Protein AF-A0A6I1ZQN0-F1 (afdb_monomer)

Sequence (157 aa):
MDPLPTLATLFLIFLVATYYVLVPFLSAKVEPVGEDTADRTIALELRKVNLFKQIREAEFEREMGLINEEDFDRTKADLVAEVAEVMRELDGMTRNQAPPENGAAASGCPNCGTPIVPGARFCTQCGTAVGDACPGCGATVSPGDRFCASCGRGLLN

Radius of gyration: 32.53 Å; Cα contacts (8 Å, |Δi|>4): 113; chains: 1; bounding box: 77×81×62 Å

Solvent-accessible surface area (backbone atoms only — not comparable to full-atom values): 9522 Å² total; per-residue (Å²): 133,75,65,64,67,58,52,52,52,54,51,50,52,48,53,52,52,51,47,66,60,45,47,61,66,71,59,60,63,72,66,75,75,67,84,41,69,65,60,54,53,52,53,50,53,51,51,46,55,50,48,57,48,52,50,53,51,5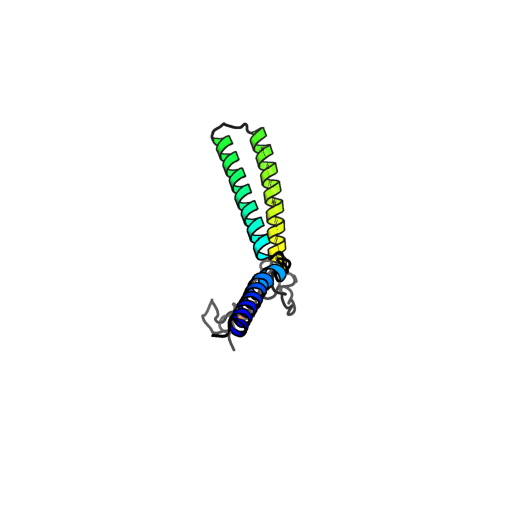4,52,49,38,42,74,73,62,76,48,56,70,69,61,48,53,52,52,46,52,53,50,52,52,52,44,53,52,53,51,54,52,53,52,52,56,56,59,75,66,54,75,85,77,79,83,64,78,61,58,49,35,93,86,79,56,50,72,38,59,83,75,48,55,47,40,93,85,80,63,48,77,41,60,54,62,36,92,88,77,60,51,77,38,54,79,86,51,58,47,39,91,89,77,63,48,72,61,70,130

pLDDT: mean 83.74, std 14.6, range [44.81, 97.88]

Nearest PDB structures (foldseek):
  2f6m-assembly2_C  TM=9.903E-01  e=7.441E-02  Saccharomyces cerevisiae
  2f6m-assembly1_A  TM=9.331E-01  e=1.040E-01  Saccharomyces cerevisiae
  4jlr-assembly2_C  TM=4.613E-01  e=2.429E+00  unclassified

Mean predicted aligned error: 17.13 Å

Foldseek 3Di:
DDVVVVVVVVVVVVVVVVCVVVCVVVPPPVPPPPCDLVVVLVVLVVVLVVLVVVLVVLVVCVVVVVDDPVVSVVVNVVSVVVNVVSVVVNVVSVVVPDPPDPDDDFDADPPPRHTDDQQDQADPPPRHGDADADPPPRDGDTVPDQADPVPRHGPDD

Secondary structure (DSSP, 8-state):
--HHHHHHHHHHHHHHHHHHHHHHHH----------HHHHHHHHHHHHHHHHHHHHHHHHHHHTTSS-HHHHHHHHHHHHHHHHHHHHHHHHHHHHTS--------PBPTTT-PBPPTT-SB-TTT--B-SEEPTTT--EE-TT-SB-TTT--B---

Structure (mmCIF, N/CA/C/O backbone):
data_AF-A0A6I1ZQN0-F1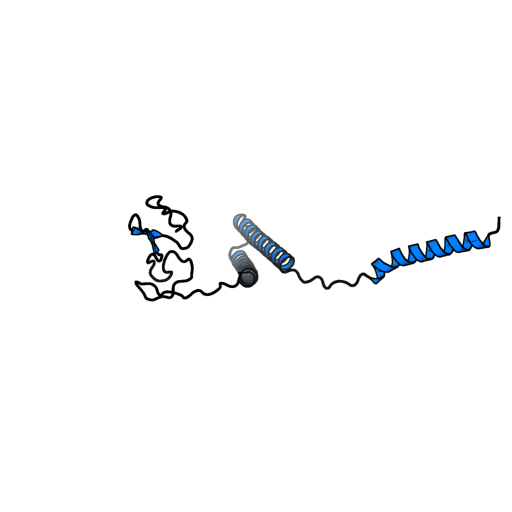
#
_entry.id   AF-A0A6I1ZQN0-F1
#
loop_
_atom_site.group_PDB
_atom_site.id
_atom_site.type_symbol
_atom_site.label_atom_id
_atom_site.label_alt_id
_atom_site.label_comp_id
_atom_site.label_asym_id
_atom_site.label_entity_id
_atom_site.label_seq_id
_atom_site.pdbx_PDB_ins_code
_atom_site.Cartn_x
_atom_site.Cartn_y
_atom_site.Cartn_z
_atom_site.occupancy
_atom_site.B_iso_or_equiv
_atom_site.auth_seq_id
_atom_site.auth_comp_id
_atom_site.auth_asym_id
_atom_site.auth_atom_id
_atom_site.pdbx_PDB_model_num
ATOM 1 N N . MET A 1 1 ? 58.844 35.618 -32.139 1.00 57.78 1 MET A N 1
ATOM 2 C CA . MET A 1 1 ? 57.676 34.761 -31.856 1.00 57.78 1 MET A CA 1
ATOM 3 C C . MET A 1 1 ? 56.448 35.501 -32.337 1.00 57.78 1 MET A C 1
ATOM 5 O O . MET A 1 1 ? 56.127 36.531 -31.757 1.00 57.78 1 MET A O 1
ATOM 9 N N . ASP A 1 2 ? 55.820 35.034 -33.410 1.00 71.62 2 ASP A N 1
ATOM 10 C CA . ASP A 1 2 ? 54.651 35.700 -33.983 1.00 71.62 2 ASP A CA 1
ATOM 11 C C . ASP A 1 2 ? 53.428 35.455 -33.083 1.00 71.62 2 ASP A C 1
ATOM 13 O O . ASP A 1 2 ? 53.085 34.299 -32.830 1.00 71.62 2 ASP A O 1
ATOM 17 N N . PRO A 1 3 ? 52.777 36.506 -32.553 1.00 74.75 3 PRO A N 1
ATOM 18 C CA . PRO A 1 3 ? 51.677 36.359 -31.595 1.00 74.75 3 PRO A CA 1
ATOM 19 C C . PRO A 1 3 ? 50.345 35.964 -32.256 1.00 74.75 3 PRO A C 1
ATOM 21 O O . PRO A 1 3 ? 49.400 35.575 -31.577 1.00 74.75 3 PRO A O 1
ATOM 24 N N . LEU A 1 4 ? 50.249 36.056 -33.586 1.00 74.25 4 LEU A N 1
ATOM 25 C CA . LEU A 1 4 ? 49.048 35.700 -34.346 1.00 74.25 4 LEU A CA 1
ATOM 26 C C . LEU A 1 4 ? 48.665 34.208 -34.254 1.00 74.25 4 LEU A C 1
ATOM 28 O O . LEU A 1 4 ? 47.509 33.928 -33.931 1.00 74.25 4 LEU A O 1
ATOM 32 N N . PRO A 1 5 ? 49.570 33.236 -34.496 1.00 83.25 5 PRO A N 1
ATOM 33 C CA . PRO A 1 5 ? 49.220 31.817 -34.408 1.00 83.25 5 PRO A CA 1
ATOM 34 C C . PRO A 1 5 ? 48.888 31.363 -32.981 1.00 83.25 5 PRO A C 1
ATOM 36 O O . PRO A 1 5 ? 48.038 30.495 -32.811 1.00 83.25 5 PRO A O 1
ATOM 39 N N . THR A 1 6 ? 49.506 31.950 -31.952 1.00 85.56 6 THR A N 1
ATOM 40 C CA . THR A 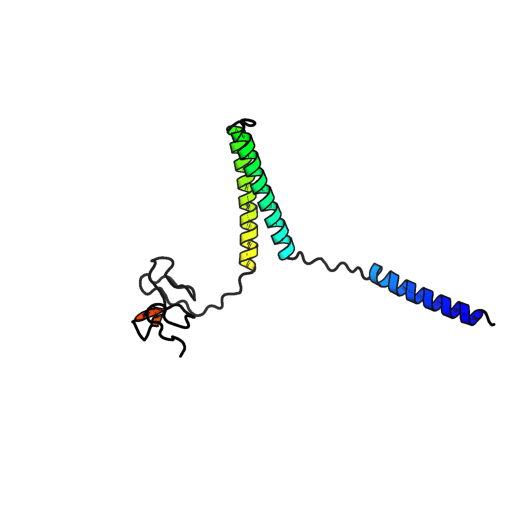1 6 ? 49.242 31.581 -30.550 1.00 85.56 6 THR A CA 1
ATOM 41 C C . THR A 1 6 ? 47.900 32.110 -30.050 1.00 85.56 6 THR A C 1
ATOM 43 O O . THR A 1 6 ? 47.203 31.421 -29.311 1.00 85.56 6 THR A O 1
ATOM 46 N N . LEU A 1 7 ? 47.486 33.304 -30.478 1.00 89.06 7 LEU A N 1
ATOM 47 C CA . LEU A 1 7 ? 46.148 33.816 -30.171 1.00 89.06 7 LEU A CA 1
ATOM 48 C C . LEU A 1 7 ? 45.055 33.009 -30.885 1.00 89.06 7 LEU A C 1
ATOM 50 O O . LEU A 1 7 ? 44.014 32.729 -30.290 1.00 89.06 7 LEU A O 1
ATOM 54 N N . ALA A 1 8 ? 45.306 32.579 -32.125 1.00 90.50 8 ALA A N 1
ATOM 55 C CA . ALA A 1 8 ? 44.369 31.753 -32.882 1.00 90.50 8 ALA A CA 1
ATOM 56 C C . ALA A 1 8 ? 44.147 30.374 -32.236 1.00 90.50 8 ALA A C 1
ATOM 58 O O . ALA A 1 8 ? 43.007 29.915 -32.146 1.00 90.50 8 ALA A O 1
ATOM 59 N N . THR A 1 9 ? 45.208 29.727 -31.739 1.00 89.88 9 THR A N 1
ATOM 60 C CA . THR A 1 9 ? 45.078 28.434 -31.049 1.00 89.88 9 THR A CA 1
ATOM 61 C C . THR A 1 9 ? 44.326 28.564 -29.727 1.00 89.88 9 THR A C 1
ATOM 63 O O . THR A 1 9 ? 43.452 27.744 -29.448 1.00 89.88 9 THR A O 1
ATOM 66 N N . LEU A 1 10 ? 44.590 29.614 -28.943 1.00 92.69 10 LEU A N 1
ATOM 67 C CA . LEU A 1 10 ? 43.867 29.872 -27.693 1.00 92.69 10 LEU A CA 1
ATOM 68 C C . LEU A 1 10 ? 42.376 30.148 -27.928 1.00 92.69 10 LEU A C 1
ATOM 70 O O . LEU A 1 10 ? 41.535 29.625 -27.198 1.00 92.69 10 LEU A O 1
ATOM 74 N N . PHE A 1 11 ? 42.038 30.914 -28.968 1.00 94.81 11 PHE A N 1
ATOM 75 C CA . PHE A 1 11 ? 40.646 31.196 -29.321 1.00 94.81 11 PHE A CA 1
ATOM 76 C C . PHE A 1 11 ? 39.889 29.929 -29.747 1.00 94.81 11 PHE A C 1
ATOM 78 O O . PHE A 1 11 ? 38.746 29.723 -29.344 1.00 94.81 11 PHE A O 1
ATOM 85 N N . LEU A 1 12 ? 40.541 29.040 -30.502 1.00 94.81 12 LEU A N 1
ATOM 86 C CA . LEU A 1 12 ? 39.949 27.772 -30.935 1.00 94.81 12 LEU A CA 1
ATOM 87 C C . LEU A 1 12 ? 39.685 26.840 -29.743 1.00 94.81 12 LEU A C 1
ATOM 89 O O . LEU A 1 12 ? 38.595 26.281 -29.633 1.00 94.81 12 LEU A O 1
ATOM 93 N N . ILE A 1 13 ? 40.637 26.733 -28.809 1.00 94.62 13 ILE A N 1
ATOM 94 C CA . ILE A 1 13 ? 40.458 25.962 -27.567 1.00 94.62 13 ILE A CA 1
ATOM 95 C C . ILE A 1 13 ? 39.298 26.528 -26.742 1.00 94.62 13 ILE A C 1
ATOM 97 O O . ILE A 1 13 ? 38.472 25.760 -26.250 1.00 94.62 13 ILE A O 1
ATOM 101 N N . PHE A 1 14 ? 39.203 27.856 -26.625 1.00 95.31 14 PHE A N 1
ATOM 102 C CA . PHE A 1 14 ? 38.111 28.510 -25.907 1.00 95.31 14 PHE A CA 1
ATOM 103 C C . PHE A 1 14 ? 36.753 28.187 -26.535 1.00 95.31 14 PHE A C 1
ATOM 105 O O . PHE A 1 14 ? 35.856 27.746 -25.826 1.00 95.31 14 PHE A O 1
ATOM 112 N N . LEU A 1 15 ? 36.615 28.300 -27.860 1.00 95.69 15 LEU A N 1
ATOM 113 C CA . LEU A 1 15 ? 35.370 27.959 -28.556 1.00 95.69 15 LEU A CA 1
ATOM 114 C C . LEU A 1 15 ? 34.966 26.494 -28.365 1.00 95.69 15 LEU A C 1
ATOM 116 O O . LEU A 1 15 ? 33.790 26.213 -28.142 1.00 95.69 15 LEU A O 1
ATOM 120 N N . VAL A 1 16 ? 35.925 25.566 -28.416 1.00 95.12 16 VAL A N 1
ATOM 121 C CA . VAL A 1 16 ? 35.664 24.138 -28.183 1.00 95.12 16 VAL A CA 1
ATOM 122 C C . VAL A 1 16 ? 35.231 23.898 -26.737 1.00 95.12 16 VAL A C 1
ATOM 124 O O . VAL A 1 16 ? 34.237 23.212 -26.507 1.00 95.12 16 VAL A O 1
ATOM 127 N N . ALA A 1 17 ? 35.920 24.492 -25.760 1.00 93.38 17 ALA A N 1
ATOM 128 C CA . ALA A 1 17 ? 35.547 24.382 -24.353 1.00 93.38 17 ALA A CA 1
ATOM 129 C C . ALA A 1 17 ? 34.149 24.968 -24.097 1.00 93.38 17 ALA A C 1
ATOM 131 O O . ALA A 1 17 ? 33.307 24.316 -23.484 1.00 93.38 17 ALA A O 1
ATOM 132 N N . THR A 1 18 ? 33.865 26.160 -24.627 1.00 93.88 18 THR A N 1
ATOM 133 C CA . THR A 1 18 ? 32.550 26.805 -24.535 1.00 93.88 18 THR A CA 1
ATOM 134 C C . THR A 1 18 ? 31.461 25.961 -25.193 1.00 93.88 18 THR A C 1
ATOM 136 O O . THR A 1 18 ? 30.392 25.810 -24.609 1.00 93.88 18 THR A O 1
ATOM 139 N N . TYR A 1 19 ? 31.730 25.355 -26.353 1.00 94.12 19 TYR A N 1
ATOM 140 C CA . TYR A 1 19 ? 30.810 24.426 -27.008 1.00 94.12 19 TYR A CA 1
ATOM 141 C C . TYR A 1 19 ? 30.500 23.223 -26.112 1.00 94.12 19 TYR A C 1
ATOM 143 O O . TYR A 1 19 ? 29.335 22.964 -25.830 1.00 94.12 19 TYR A O 1
ATOM 151 N N . TYR A 1 20 ? 31.517 22.537 -25.585 1.00 93.38 20 TYR A N 1
ATOM 152 C CA . TYR A 1 20 ? 31.311 21.376 -24.712 1.00 93.38 20 TYR A CA 1
ATOM 153 C C . TYR A 1 20 ? 30.615 21.711 -23.390 1.00 93.38 20 TYR A C 1
ATOM 155 O O . TYR A 1 20 ? 29.945 20.846 -22.838 1.00 93.38 20 TYR A O 1
ATOM 163 N N . VAL A 1 21 ? 30.747 22.941 -22.887 1.00 91.25 21 VAL A N 1
ATOM 164 C CA . VAL A 1 21 ? 30.051 23.403 -21.674 1.00 91.25 21 VAL A CA 1
ATOM 165 C C . VAL A 1 21 ? 28.606 23.819 -21.972 1.00 91.25 21 VAL A C 1
ATOM 167 O O . VAL A 1 21 ? 27.712 23.538 -21.177 1.00 91.25 21 VAL A O 1
ATOM 170 N N . LEU A 1 22 ? 28.346 24.450 -23.120 1.00 89.94 22 LEU A N 1
ATOM 171 C CA . LEU A 1 22 ? 26.997 24.865 -23.521 1.00 89.94 22 LEU A CA 1
ATOM 172 C C . LEU A 1 22 ? 26.147 23.694 -24.022 1.00 89.94 22 LEU A C 1
ATOM 174 O O . LEU A 1 22 ? 24.947 23.669 -23.772 1.00 89.94 22 LEU A O 1
ATOM 178 N N . VAL A 1 23 ? 26.742 22.705 -24.690 1.00 86.50 23 VAL A N 1
ATOM 179 C CA . VAL A 1 23 ? 26.029 21.528 -25.209 1.00 86.50 23 VAL A CA 1
ATOM 180 C C . VAL A 1 23 ? 25.216 20.788 -24.142 1.00 86.50 23 VAL A C 1
ATOM 182 O O . VAL A 1 23 ? 24.043 20.572 -24.419 1.00 86.50 23 VAL A O 1
ATOM 185 N N . PRO A 1 24 ? 25.719 20.421 -22.945 1.00 82.94 24 PRO A N 1
ATOM 186 C CA . PRO A 1 24 ? 24.896 19.759 -21.929 1.00 82.94 24 PRO A CA 1
ATOM 187 C C . PRO A 1 24 ? 23.818 20.687 -21.361 1.00 82.94 24 PRO A C 1
ATOM 189 O O . PRO A 1 24 ? 22.759 20.217 -20.963 1.00 82.94 24 PRO A O 1
ATOM 192 N N . PHE A 1 25 ? 24.053 22.002 -21.368 1.00 79.31 25 PHE A N 1
ATOM 193 C CA . PHE A 1 25 ? 23.094 22.983 -20.871 1.00 79.31 25 PHE A CA 1
ATOM 194 C C . PHE A 1 25 ? 21.928 23.203 -21.849 1.00 79.31 25 PHE A C 1
ATOM 196 O O . PHE A 1 25 ? 20.784 23.325 -21.425 1.00 79.31 25 PHE A O 1
ATOM 203 N N . LEU A 1 26 ? 22.194 23.196 -23.161 1.00 75.62 26 LEU A N 1
ATOM 204 C CA . LEU A 1 26 ? 21.157 23.266 -24.200 1.00 75.62 26 LEU A CA 1
ATOM 205 C C . LEU A 1 26 ? 20.573 21.890 -24.565 1.00 75.62 26 LEU A C 1
ATOM 207 O O . LEU A 1 26 ? 19.442 21.815 -25.037 1.00 75.62 26 LEU A O 1
ATOM 211 N N . SER A 1 27 ? 21.324 20.808 -24.336 1.00 66.19 27 SER A N 1
ATOM 212 C CA . SER A 1 27 ? 20.888 19.414 -24.527 1.00 66.19 27 SER A CA 1
ATOM 213 C C . SER A 1 27 ? 20.301 18.803 -23.263 1.00 66.19 27 SER A C 1
ATOM 215 O O . SER A 1 27 ? 19.993 17.613 -23.268 1.00 66.19 27 SER A O 1
ATOM 217 N N . ALA A 1 28 ? 20.029 19.613 -22.233 1.00 58.12 28 ALA A N 1
ATOM 218 C CA . ALA A 1 28 ? 18.977 19.343 -21.260 1.00 58.12 28 ALA A CA 1
ATOM 219 C C . ALA A 1 28 ? 17.609 19.410 -21.965 1.00 58.12 28 ALA A C 1
ATOM 221 O O . ALA A 1 28 ? 16.704 20.160 -21.605 1.00 58.12 28 ALA A O 1
ATOM 222 N N . LYS A 1 29 ? 17.462 18.607 -23.020 1.00 52.59 29 LYS A N 1
ATOM 223 C CA . LYS A 1 29 ? 16.189 18.083 -23.449 1.00 52.59 29 LYS A CA 1
ATOM 224 C C . LYS A 1 29 ? 15.773 17.265 -22.243 1.00 52.59 29 LYS A C 1
ATOM 226 O O . LYS A 1 29 ? 16.307 16.185 -22.027 1.00 52.59 29 LYS A O 1
ATOM 231 N N . VAL A 1 30 ? 14.949 17.876 -21.397 1.00 53.38 30 VAL A N 1
ATOM 232 C CA . VAL A 1 30 ? 14.186 17.188 -20.368 1.00 53.38 30 VAL A CA 1
ATOM 233 C C . VAL A 1 30 ? 13.549 16.024 -21.109 1.00 53.38 30 VAL A C 1
ATOM 235 O O . VAL A 1 30 ? 12.581 16.211 -21.848 1.00 53.38 30 VAL A O 1
ATOM 238 N N . GLU A 1 31 ? 14.171 14.845 -21.034 1.00 55.44 31 GLU A N 1
ATOM 239 C CA . GLU A 1 31 ? 13.449 13.619 -21.300 1.00 55.44 31 GLU A CA 1
ATOM 240 C C . GLU A 1 31 ? 12.238 13.747 -20.387 1.00 55.44 31 GLU A C 1
ATOM 242 O O . GLU A 1 31 ? 12.429 14.044 -19.201 1.00 55.44 31 GLU A O 1
ATOM 247 N N . PRO A 1 32 ? 11.003 13.698 -20.919 1.00 47.88 32 PRO A N 1
ATOM 248 C CA . PRO A 1 32 ? 9.857 13.641 -20.040 1.00 47.88 32 PRO A CA 1
ATOM 249 C C . PRO A 1 32 ? 10.170 12.465 -19.134 1.00 47.88 32 PRO A C 1
ATOM 251 O O . PRO A 1 32 ? 10.325 11.353 -19.638 1.00 47.88 32 PRO A O 1
ATOM 254 N N . VAL A 1 33 ? 10.410 12.751 -17.851 1.00 48.69 33 VAL A N 1
ATOM 255 C CA . VAL A 1 33 ? 10.559 11.737 -16.821 1.00 48.69 33 VAL A CA 1
ATOM 256 C C . VAL A 1 33 ? 9.306 10.915 -17.008 1.00 48.69 33 VAL A C 1
ATOM 258 O O . VAL A 1 33 ? 8.205 11.388 -16.720 1.00 48.69 33 VAL A O 1
ATOM 261 N N . GLY A 1 34 ? 9.457 9.770 -17.678 1.00 52.91 34 GLY A N 1
ATOM 262 C CA . GLY A 1 34 ? 8.389 8.811 -17.811 1.00 52.91 34 GLY A CA 1
ATOM 263 C C . GLY A 1 34 ? 8.017 8.567 -16.376 1.00 52.91 34 GLY A C 1
ATOM 264 O O . GLY A 1 34 ? 8.900 8.222 -15.598 1.00 52.91 34 GLY A O 1
ATOM 265 N N . GLU A 1 35 ? 6.795 8.938 -16.012 1.00 54.22 35 GLU A N 1
ATOM 266 C CA . GLU A 1 35 ? 6.322 8.858 -14.645 1.00 54.22 35 GLU A CA 1
ATOM 267 C C . GLU A 1 35 ? 6.357 7.382 -14.278 1.00 54.22 35 GLU A C 1
ATOM 269 O O . GLU A 1 35 ? 5.449 6.619 -14.624 1.00 54.22 35 GLU A O 1
ATOM 274 N N . ASP A 1 36 ? 7.514 6.969 -13.763 1.00 64.12 36 ASP A N 1
ATOM 275 C CA . ASP A 1 36 ? 7.915 5.584 -13.788 1.00 64.12 36 ASP A CA 1
ATOM 276 C C . ASP A 1 36 ? 6.953 4.888 -12.848 1.00 64.12 36 ASP A C 1
ATOM 278 O O . ASP A 1 36 ? 6.678 5.360 -11.739 1.00 64.12 36 ASP A O 1
ATOM 282 N N . THR A 1 37 ? 6.351 3.800 -13.311 1.00 65.25 37 THR A N 1
ATOM 283 C CA . THR A 1 37 ? 5.384 3.075 -12.479 1.00 65.25 37 THR A CA 1
ATOM 284 C C . THR A 1 37 ? 6.023 2.679 -11.144 1.00 65.25 37 THR A C 1
ATOM 286 O O . THR A 1 37 ? 5.345 2.692 -10.121 1.00 65.25 37 THR A O 1
ATOM 289 N N . ALA A 1 38 ? 7.347 2.470 -11.135 1.00 70.88 38 ALA A N 1
ATOM 290 C CA . ALA A 1 38 ? 8.161 2.322 -9.937 1.00 70.88 38 ALA A CA 1
ATOM 291 C C . ALA A 1 38 ? 8.080 3.547 -9.001 1.00 70.88 38 ALA A C 1
ATOM 293 O O . ALA A 1 38 ? 7.683 3.389 -7.848 1.00 70.88 38 ALA A O 1
ATOM 294 N N . ASP A 1 39 ? 8.353 4.763 -9.481 1.00 80.19 39 ASP A N 1
ATOM 295 C CA . ASP A 1 39 ? 8.296 5.988 -8.666 1.00 80.19 39 ASP A CA 1
ATOM 296 C C . ASP A 1 39 ? 6.893 6.250 -8.097 1.00 80.19 39 ASP A C 1
ATOM 298 O O . ASP A 1 39 ? 6.752 6.595 -6.920 1.00 80.19 39 ASP A O 1
ATOM 302 N N . ARG A 1 40 ? 5.835 6.005 -8.885 1.00 81.75 40 ARG A N 1
ATOM 303 C CA . ARG A 1 40 ? 4.442 6.106 -8.408 1.00 81.75 40 ARG A CA 1
ATOM 304 C C . ARG A 1 40 ? 4.126 5.085 -7.316 1.00 81.75 40 ARG A C 1
ATOM 306 O O . ARG A 1 40 ? 3.555 5.455 -6.292 1.00 81.75 40 ARG A O 1
ATOM 313 N N . THR A 1 41 ? 4.512 3.819 -7.494 1.00 86.19 41 THR A N 1
ATOM 314 C CA . THR A 1 41 ? 4.290 2.786 -6.464 1.00 86.19 41 THR A CA 1
ATOM 315 C C . THR A 1 41 ? 5.038 3.100 -5.170 1.00 86.19 41 THR A C 1
ATOM 317 O O . THR A 1 41 ? 4.471 2.949 -4.090 1.00 86.19 41 THR A O 1
ATOM 320 N N . ILE A 1 42 ? 6.267 3.620 -5.261 1.00 88.88 42 ILE A N 1
ATOM 321 C CA . ILE A 1 42 ? 7.057 4.052 -4.101 1.00 88.88 42 ILE A CA 1
ATOM 322 C C . ILE A 1 42 ? 6.360 5.212 -3.377 1.00 88.88 42 ILE A C 1
ATOM 324 O O . ILE A 1 42 ? 6.242 5.190 -2.149 1.00 88.88 42 ILE A O 1
ATOM 328 N N . ALA A 1 43 ? 5.862 6.206 -4.119 1.00 89.94 43 ALA A N 1
ATOM 329 C CA . ALA A 1 43 ? 5.134 7.336 -3.547 1.00 89.94 43 ALA A CA 1
ATOM 330 C C . ALA A 1 43 ? 3.842 6.897 -2.831 1.00 89.94 43 ALA A C 1
ATOM 332 O O . ALA A 1 43 ? 3.561 7.357 -1.720 1.00 89.94 43 ALA A O 1
ATOM 333 N N . LEU A 1 44 ? 3.081 5.978 -3.432 1.00 90.69 44 LEU A N 1
ATOM 334 C CA . LEU A 1 44 ? 1.858 5.432 -2.838 1.00 90.69 44 LEU A CA 1
ATOM 335 C C . LEU A 1 44 ? 2.139 4.584 -1.593 1.00 90.69 44 LEU A C 1
ATOM 337 O O . LEU A 1 44 ? 1.454 4.746 -0.580 1.00 90.69 44 LEU A O 1
ATOM 341 N N . GLU A 1 45 ? 3.166 3.732 -1.620 1.00 91.69 45 GLU A N 1
ATOM 342 C CA . GLU A 1 45 ? 3.578 2.957 -0.443 1.00 91.69 45 GLU A CA 1
ATOM 343 C C . GLU A 1 45 ? 4.021 3.873 0.706 1.00 91.69 45 GLU A C 1
ATOM 345 O O . GLU A 1 45 ? 3.645 3.649 1.860 1.00 91.69 45 GLU A O 1
ATOM 350 N N . LEU A 1 46 ? 4.741 4.960 0.414 1.00 94.81 46 LEU A N 1
ATOM 351 C CA . LEU A 1 46 ? 5.101 5.944 1.435 1.00 94.81 46 LEU A CA 1
ATOM 352 C C . LEU A 1 46 ? 3.860 6.618 2.041 1.00 94.81 46 LEU A C 1
ATOM 354 O O . LEU A 1 46 ? 3.765 6.736 3.268 1.00 94.81 46 LEU A O 1
ATOM 358 N N . ARG A 1 47 ? 2.899 7.034 1.201 1.00 95.00 47 ARG A N 1
ATOM 359 C CA . ARG A 1 47 ? 1.639 7.648 1.656 1.00 95.00 47 ARG A CA 1
ATOM 360 C C . ARG A 1 47 ? 0.870 6.703 2.575 1.00 95.00 47 ARG A C 1
ATOM 362 O O . ARG A 1 47 ? 0.484 7.093 3.675 1.00 95.00 47 ARG A O 1
ATOM 369 N N . LYS A 1 48 ? 0.728 5.441 2.171 1.00 95.38 48 LYS A N 1
ATOM 370 C CA . LYS A 1 48 ? 0.121 4.372 2.972 1.00 95.38 48 LYS A CA 1
ATOM 371 C C . LYS A 1 48 ? 0.802 4.228 4.334 1.00 95.38 48 LYS A C 1
ATOM 373 O O . LYS A 1 48 ? 0.123 4.272 5.358 1.00 95.38 48 LYS A O 1
ATOM 378 N N . VAL A 1 49 ? 2.132 4.095 4.373 1.00 96.50 49 VAL A N 1
ATOM 379 C CA . VAL A 1 49 ? 2.891 3.970 5.634 1.00 96.50 49 VAL A CA 1
ATOM 380 C C . VAL A 1 49 ? 2.655 5.173 6.552 1.00 96.50 49 VAL A C 1
ATOM 382 O O . VAL A 1 49 ? 2.505 4.997 7.764 1.00 96.50 49 VAL A O 1
ATOM 385 N N . ASN A 1 50 ? 2.581 6.383 5.992 1.00 97.69 50 ASN A N 1
ATOM 386 C CA . ASN A 1 50 ? 2.293 7.588 6.763 1.00 97.69 50 ASN A CA 1
ATOM 387 C C . ASN A 1 50 ? 0.885 7.556 7.382 1.00 97.69 50 ASN A C 1
ATOM 389 O O . ASN A 1 50 ? 0.754 7.789 8.581 1.00 97.69 50 ASN A O 1
ATOM 393 N N . LEU A 1 51 ? -0.140 7.181 6.615 1.00 96.81 51 LEU A N 1
ATOM 394 C CA . LEU A 1 51 ? -1.513 7.070 7.120 1.00 96.81 51 LEU A CA 1
ATOM 395 C C . LEU A 1 51 ? -1.636 6.022 8.233 1.00 96.81 51 LEU A C 1
ATOM 397 O O . LEU A 1 51 ? -2.224 6.287 9.279 1.00 96.81 51 LEU A O 1
ATOM 401 N N . PHE A 1 52 ? -1.000 4.858 8.070 1.00 96.81 52 PHE A N 1
ATOM 402 C CA . PHE A 1 52 ? -0.949 3.846 9.131 1.00 96.81 52 PHE A CA 1
ATOM 403 C C . PHE A 1 52 ? -0.270 4.358 10.403 1.00 96.81 52 PHE A C 1
ATOM 405 O O . PHE A 1 52 ? -0.664 3.983 11.511 1.00 96.81 52 PHE A O 1
ATOM 412 N N . LYS A 1 53 ? 0.749 5.212 10.263 1.00 97.88 53 LYS A N 1
ATOM 413 C CA . LYS A 1 53 ? 1.380 5.865 11.409 1.00 97.88 53 LYS A CA 1
ATOM 414 C C . LYS A 1 53 ? 0.403 6.821 12.100 1.00 97.88 53 LYS A C 1
ATOM 416 O O . LYS A 1 53 ? 0.303 6.753 13.320 1.00 97.88 53 LYS A O 1
ATOM 421 N N . GLN A 1 54 ? -0.326 7.645 11.348 1.00 97.19 54 GLN A N 1
ATOM 422 C CA . GLN A 1 54 ? -1.306 8.581 11.913 1.00 97.19 54 GLN A CA 1
ATOM 423 C C . GLN A 1 54 ? -2.411 7.856 12.688 1.00 97.19 54 GLN A C 1
ATOM 425 O O . GLN A 1 54 ? -2.729 8.253 13.803 1.00 97.19 54 GLN A O 1
ATOM 430 N N . ILE A 1 55 ? -2.928 6.741 12.155 1.00 97.06 55 ILE A N 1
ATOM 431 C CA . ILE A 1 55 ? -3.920 5.914 12.864 1.00 97.06 55 ILE A CA 1
ATOM 432 C C . ILE A 1 55 ? -3.354 5.429 14.202 1.00 97.06 55 ILE A C 1
ATOM 434 O O . ILE A 1 55 ? -4.018 5.529 15.230 1.00 97.06 55 ILE A O 1
ATOM 438 N N . ARG A 1 56 ? -2.112 4.932 14.201 1.00 97.75 56 ARG A N 1
ATOM 439 C CA . ARG A 1 56 ? -1.452 4.441 15.417 1.00 97.75 56 ARG A CA 1
ATOM 440 C C . ARG A 1 56 ? -1.219 5.552 16.444 1.00 97.75 56 ARG A C 1
ATOM 442 O O . ARG A 1 56 ? -1.304 5.300 17.640 1.00 97.75 56 ARG A O 1
ATOM 449 N N . GLU A 1 57 ? -0.897 6.756 15.984 1.00 96.25 57 GLU A N 1
ATOM 450 C CA . GLU A 1 57 ? -0.688 7.927 16.838 1.00 96.25 57 GLU A CA 1
ATOM 451 C C . GLU A 1 57 ? -2.009 8.387 17.472 1.00 96.25 57 GLU A C 1
ATOM 453 O O . GLU A 1 57 ? -2.077 8.516 18.692 1.00 96.25 57 GLU A O 1
ATOM 458 N N . ALA A 1 58 ? -3.089 8.470 16.689 1.00 95.50 58 ALA A N 1
ATOM 459 C CA . ALA A 1 58 ? -4.430 8.762 17.200 1.00 95.50 58 ALA A CA 1
ATOM 460 C C . ALA A 1 58 ? -4.927 7.694 18.196 1.00 95.50 58 ALA A C 1
ATOM 462 O O . ALA A 1 58 ? -5.515 8.014 19.229 1.00 95.50 58 ALA A O 1
ATOM 463 N N . GLU A 1 59 ? -4.662 6.411 17.926 1.00 96.44 59 GLU A N 1
ATOM 464 C CA . GLU A 1 59 ? -4.985 5.309 18.845 1.00 96.44 59 GLU A CA 1
ATOM 465 C C . GLU A 1 59 ? -4.255 5.442 20.181 1.00 96.44 59 GLU A C 1
ATOM 467 O O . GLU A 1 59 ? -4.845 5.196 21.237 1.00 96.44 59 GLU A O 1
ATOM 472 N N . PHE A 1 60 ? -2.993 5.865 20.136 1.00 97.25 60 PHE A N 1
ATOM 473 C CA . PHE A 1 60 ? -2.187 6.106 21.323 1.00 97.25 60 PHE A CA 1
ATOM 474 C C . PHE A 1 60 ? -2.683 7.320 22.121 1.00 97.25 60 PHE A C 1
ATOM 476 O O . PHE A 1 60 ? -2.801 7.233 23.342 1.00 97.25 60 PHE A O 1
ATOM 483 N N . GLU A 1 61 ? -3.035 8.425 21.458 1.00 95.44 61 GLU A N 1
ATOM 484 C CA . GLU A 1 61 ? -3.621 9.604 22.113 1.00 95.44 61 GLU A CA 1
ATOM 485 C C . GLU A 1 61 ? -4.925 9.275 22.846 1.00 95.44 61 GLU A C 1
ATOM 487 O O . GLU A 1 61 ? -5.115 9.701 23.989 1.00 95.44 61 GLU A O 1
ATOM 492 N N . ARG A 1 62 ? -5.797 8.468 22.231 1.00 96.56 62 ARG A N 1
ATOM 493 C CA . ARG A 1 62 ? -7.030 7.983 22.866 1.00 96.56 62 ARG A CA 1
ATOM 494 C C . ARG A 1 62 ? -6.732 7.117 24.088 1.00 96.56 62 ARG A C 1
ATOM 496 O O . ARG A 1 62 ? -7.350 7.307 25.130 1.00 96.56 62 ARG A O 1
ATOM 503 N N . GLU A 1 63 ? -5.781 6.190 23.981 1.00 96.38 63 GLU A N 1
ATOM 504 C CA . GLU A 1 63 ? -5.392 5.307 25.091 1.00 96.38 63 GLU A CA 1
ATOM 505 C C . GLU A 1 63 ? -4.831 6.096 26.284 1.00 96.38 63 GLU A C 1
ATOM 507 O O . GLU A 1 63 ? -5.090 5.771 27.441 1.00 96.38 63 GLU A O 1
ATOM 512 N N . MET A 1 64 ? -4.101 7.177 26.008 1.00 95.69 64 MET A N 1
ATOM 513 C CA . MET A 1 64 ? -3.611 8.104 27.029 1.00 95.69 64 MET A CA 1
ATOM 514 C C . MET A 1 64 ? -4.687 9.070 27.556 1.00 95.69 64 MET A C 1
ATOM 516 O O . ME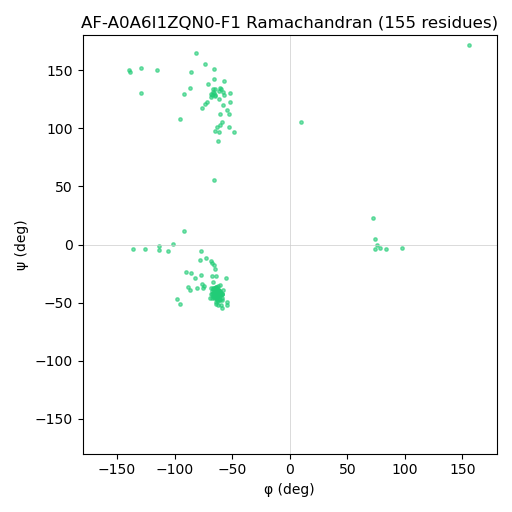T A 1 64 ? -4.415 9.833 28.484 1.00 95.69 64 MET A O 1
ATOM 520 N N . GLY A 1 65 ? -5.890 9.067 26.976 1.00 93.94 65 GLY A N 1
ATOM 521 C CA . GLY A 1 65 ? -6.989 9.957 27.351 1.00 93.94 65 GLY A CA 1
ATOM 522 C C . GLY A 1 65 ? -6.802 11.416 26.921 1.00 93.94 65 GLY A C 1
ATOM 523 O O . GLY A 1 65 ? -7.390 12.300 27.541 1.00 93.94 65 GLY A O 1
ATOM 524 N N . LEU A 1 66 ? -5.982 11.688 25.895 1.00 94.94 66 LEU A N 1
ATOM 525 C CA . LEU A 1 66 ? -5.777 13.043 25.351 1.00 94.94 66 LEU A CA 1
ATOM 526 C C . LEU A 1 66 ? -6.943 13.502 24.464 1.00 94.94 66 LEU A C 1
ATOM 528 O O . LEU A 1 66 ? -7.184 14.703 24.349 1.00 94.94 66 LEU A O 1
ATOM 532 N N . ILE A 1 67 ? -7.661 12.556 23.858 1.00 94.31 67 ILE A N 1
ATOM 533 C CA . ILE A 1 67 ? -8.805 12.799 22.971 1.00 94.31 67 ILE A CA 1
ATOM 534 C C . ILE A 1 67 ? -10.007 11.955 23.410 1.00 94.31 67 ILE A C 1
ATOM 536 O O . ILE A 1 67 ? -9.842 10.892 24.011 1.00 94.31 67 ILE A O 1
ATOM 540 N N . ASN A 1 68 ? -11.222 12.440 23.137 1.00 94.50 68 ASN A N 1
ATOM 541 C CA . ASN A 1 68 ? -12.451 11.707 23.454 1.00 94.50 68 ASN A CA 1
ATOM 542 C C . ASN A 1 68 ? -12.765 10.644 22.379 1.00 94.50 68 ASN A C 1
ATOM 544 O O . ASN A 1 68 ? -12.193 10.649 21.290 1.00 94.50 68 ASN A O 1
ATOM 548 N N . GLU A 1 69 ? -13.666 9.714 22.705 1.00 93.88 69 GLU A N 1
ATOM 549 C CA . GLU A 1 69 ? -13.985 8.565 21.847 1.00 93.88 69 GLU A CA 1
ATOM 550 C C . GLU A 1 69 ? -14.676 8.971 20.536 1.00 93.88 69 GLU A C 1
ATOM 552 O O . GLU A 1 69 ? -14.339 8.441 19.483 1.00 93.88 69 GLU A O 1
ATOM 557 N N . GLU A 1 70 ? -15.561 9.971 20.569 1.00 94.56 70 GLU A N 1
ATOM 558 C CA . GLU A 1 70 ? -16.273 10.451 19.377 1.00 94.56 70 GLU A CA 1
ATOM 559 C C . GLU A 1 70 ? -15.317 11.106 18.364 1.00 94.56 70 GLU A C 1
ATOM 561 O O . GLU A 1 70 ? -15.373 10.819 17.166 1.00 94.56 70 GLU A O 1
ATOM 566 N N . ASP A 1 71 ? -14.397 11.946 18.838 1.00 95.12 71 ASP A N 1
ATOM 567 C CA . ASP A 1 71 ? -13.384 12.608 18.011 1.00 95.12 71 ASP A CA 1
ATOM 568 C C . ASP A 1 71 ? -12.380 11.604 17.438 1.00 95.12 71 ASP A C 1
ATOM 570 O O . ASP A 1 71 ? -11.975 11.709 16.271 1.00 95.12 71 ASP A O 1
ATOM 574 N N . PHE A 1 72 ? -12.009 10.599 18.234 1.00 96.56 72 PHE A N 1
ATOM 575 C CA . PHE A 1 72 ? -11.180 9.497 17.770 1.00 96.56 72 PHE A CA 1
ATOM 576 C C . PHE A 1 72 ? -11.873 8.701 16.662 1.00 96.56 72 PHE A C 1
ATOM 578 O O . PHE A 1 72 ? -11.262 8.460 15.620 1.00 96.56 72 PHE A O 1
ATOM 585 N N . ASP A 1 73 ? -13.138 8.324 16.850 1.00 96.06 73 ASP A N 1
ATOM 586 C CA . ASP A 1 73 ? -13.885 7.521 15.880 1.00 96.06 73 ASP A CA 1
ATOM 587 C C . ASP A 1 73 ? -14.034 8.249 14.544 1.00 96.06 73 ASP A C 1
ATOM 589 O O . ASP A 1 73 ? -13.840 7.647 13.484 1.00 96.06 73 ASP A O 1
ATOM 593 N N . ARG A 1 74 ? -14.303 9.560 14.584 1.00 96.25 74 ARG A N 1
ATOM 594 C CA . ARG A 1 74 ? -14.358 10.400 13.379 1.00 96.25 74 ARG A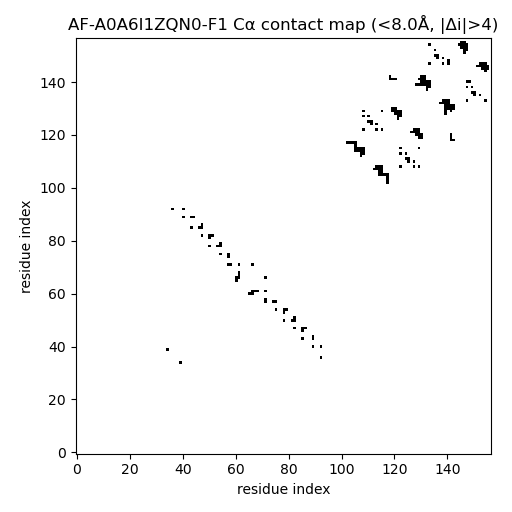 CA 1
ATOM 595 C C . ARG A 1 74 ? -13.013 10.441 12.661 1.00 96.25 74 ARG A C 1
ATOM 597 O O . ARG A 1 74 ? -12.941 10.114 11.480 1.00 96.25 74 ARG A O 1
ATOM 604 N N . THR A 1 75 ? -11.942 10.759 13.386 1.00 95.19 75 THR A N 1
ATOM 605 C CA . THR A 1 75 ? -10.588 10.851 12.815 1.00 95.19 75 THR A CA 1
ATOM 606 C C . THR A 1 75 ? -10.134 9.510 12.239 1.00 95.19 75 THR A C 1
ATOM 608 O O . THR A 1 75 ? -9.591 9.438 11.137 1.00 95.19 75 THR A O 1
ATOM 611 N N . LYS A 1 76 ? -10.391 8.413 12.956 1.00 96.69 76 LYS A N 1
ATOM 612 C CA . LYS A 1 76 ? -10.058 7.062 12.508 1.00 96.69 76 LYS A CA 1
ATOM 613 C C . LYS A 1 76 ? -10.845 6.671 11.263 1.00 96.69 76 LYS A C 1
ATOM 615 O O . LYS A 1 76 ? -10.259 6.073 10.364 1.00 96.69 76 LYS A O 1
ATOM 620 N N . ALA A 1 77 ? -12.135 6.995 11.195 1.00 97.12 77 ALA A N 1
ATOM 621 C CA . ALA A 1 77 ? -12.946 6.726 10.012 1.00 97.12 77 ALA A CA 1
ATOM 622 C C . ALA A 1 77 ? -12.392 7.446 8.772 1.00 97.12 77 ALA A C 1
ATOM 624 O O . ALA A 1 77 ? -12.242 6.810 7.726 1.00 97.12 77 ALA A O 1
ATOM 625 N N . ASP A 1 78 ? -12.015 8.720 8.911 1.00 97.06 78 ASP A N 1
ATOM 626 C CA . ASP A 1 78 ? -11.438 9.516 7.823 1.00 97.06 78 ASP A CA 1
ATOM 627 C C . ASP A 1 78 ? -10.094 8.932 7.346 1.00 97.06 78 ASP A C 1
ATOM 629 O O . ASP A 1 78 ? -9.901 8.688 6.152 1.00 97.06 78 ASP A O 1
ATOM 633 N N . LEU A 1 79 ? -9.190 8.603 8.278 1.00 97.00 79 LEU A N 1
ATOM 634 C CA . LEU A 1 79 ? -7.893 7.995 7.953 1.00 97.00 79 LEU A CA 1
ATOM 635 C C . LEU A 1 79 ? -8.039 6.614 7.300 1.00 97.00 79 LEU A C 1
ATOM 637 O O . LEU A 1 79 ? -7.322 6.289 6.353 1.00 97.00 79 LEU A O 1
ATOM 641 N N . VAL A 1 80 ? -8.968 5.784 7.785 1.00 96.94 80 VAL A N 1
ATOM 642 C CA . VAL A 1 80 ? -9.233 4.455 7.212 1.00 96.94 80 VAL A CA 1
ATOM 643 C C . VAL A 1 80 ? -9.806 4.569 5.800 1.00 96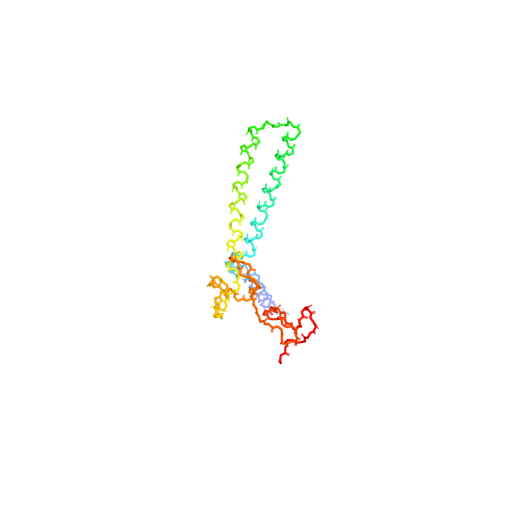.94 80 VAL A C 1
ATOM 645 O O . VAL A 1 80 ? -9.437 3.769 4.936 1.00 96.94 80 VAL A O 1
ATOM 648 N N . ALA A 1 81 ? -10.665 5.557 5.543 1.00 96.88 81 ALA A N 1
ATOM 649 C CA . ALA A 1 81 ? -11.182 5.815 4.204 1.00 96.88 81 ALA A CA 1
ATOM 650 C C . ALA A 1 81 ? -10.053 6.185 3.226 1.00 96.88 81 ALA A C 1
ATOM 652 O O . ALA A 1 81 ? -9.996 5.627 2.127 1.00 96.88 81 ALA A O 1
ATOM 653 N N . GLU A 1 82 ? -9.111 7.036 3.641 1.00 96.69 82 GLU A N 1
ATOM 654 C CA . GLU A 1 82 ? -7.961 7.411 2.808 1.00 96.69 82 GLU A CA 1
ATOM 655 C C . GLU A 1 82 ? -7.017 6.222 2.550 1.00 96.69 82 GLU A C 1
ATOM 657 O O . GLU A 1 82 ? -6.584 5.994 1.418 1.00 96.69 82 GLU A O 1
ATOM 662 N N . VAL A 1 83 ? -6.746 5.396 3.570 1.00 97.00 83 VAL A N 1
ATOM 663 C CA . VAL A 1 83 ? -5.956 4.160 3.402 1.00 97.00 83 VAL A CA 1
ATOM 664 C C . VAL A 1 83 ? -6.614 3.225 2.390 1.00 97.00 83 VAL A C 1
ATOM 666 O O . VAL A 1 83 ? -5.923 2.642 1.552 1.00 97.00 83 VAL A O 1
ATOM 669 N N . ALA A 1 84 ? -7.939 3.074 2.449 1.00 95.94 84 ALA A N 1
ATOM 670 C CA . ALA A 1 84 ? -8.668 2.209 1.531 1.00 95.94 84 ALA A CA 1
ATOM 671 C C . ALA A 1 84 ? -8.539 2.676 0.072 1.00 95.94 84 ALA A C 1
ATOM 673 O O . ALA A 1 84 ? -8.394 1.840 -0.821 1.00 95.94 84 ALA A O 1
ATOM 674 N N . GLU A 1 85 ? -8.548 3.986 -0.180 1.00 94.56 85 GLU A N 1
ATOM 675 C CA . GLU A 1 85 ? -8.334 4.544 -1.518 1.00 94.56 85 GLU A CA 1
ATOM 676 C C . GLU A 1 85 ? -6.921 4.244 -2.039 1.00 94.56 85 GLU A C 1
ATOM 678 O O . GLU A 1 85 ? -6.775 3.677 -3.126 1.00 94.56 85 GLU A O 1
ATOM 683 N N . VAL A 1 86 ? -5.890 4.513 -1.231 1.00 94.44 86 VAL A N 1
ATOM 684 C CA . VAL A 1 86 ? -4.485 4.261 -1.605 1.00 94.44 86 VAL A CA 1
ATOM 685 C C . VAL A 1 86 ? -4.230 2.773 -1.876 1.00 94.44 86 VAL A C 1
ATOM 687 O O . VAL A 1 86 ? -3.549 2.419 -2.840 1.00 94.44 86 VAL A O 1
ATOM 690 N N . MET A 1 87 ? -4.805 1.879 -1.066 1.00 92.12 87 MET A N 1
ATOM 691 C CA . MET A 1 87 ? -4.675 0.430 -1.269 1.00 92.12 87 MET A CA 1
ATOM 692 C C . MET A 1 87 ? -5.318 -0.028 -2.585 1.00 92.12 87 MET A C 1
ATOM 694 O O . MET A 1 87 ? -4.740 -0.850 -3.294 1.00 92.12 87 MET A O 1
ATOM 698 N N . ARG A 1 88 ? -6.473 0.539 -2.962 1.00 91.75 88 ARG A N 1
ATOM 699 C CA . ARG A 1 88 ? -7.119 0.230 -4.251 1.00 91.75 88 ARG A CA 1
ATOM 700 C C . ARG A 1 88 ? -6.272 0.667 -5.443 1.00 91.75 88 ARG A C 1
ATOM 702 O O . ARG A 1 88 ? -6.272 -0.015 -6.468 1.00 91.75 88 ARG A O 1
ATOM 709 N N . GLU A 1 89 ? -5.575 1.792 -5.325 1.00 89.81 89 GLU A N 1
ATOM 710 C CA . GLU A 1 89 ? -4.676 2.284 -6.369 1.00 89.81 89 GLU A CA 1
ATOM 711 C C . GLU A 1 89 ? -3.452 1.367 -6.537 1.00 89.81 89 GLU A C 1
ATOM 713 O O . GLU A 1 89 ? -3.143 0.950 -7.658 1.00 89.81 89 GLU A O 1
ATOM 718 N N . LEU A 1 90 ? -2.823 0.964 -5.426 1.00 89.50 90 LEU A N 1
ATOM 719 C CA . LEU A 1 90 ? -1.709 0.002 -5.411 1.00 89.50 90 LEU A CA 1
ATOM 720 C C . LEU A 1 90 ? -2.095 -1.357 -6.024 1.00 89.50 90 LEU A C 1
ATOM 722 O O . LEU A 1 90 ? -1.346 -1.915 -6.836 1.00 89.50 90 LEU A O 1
ATOM 726 N N . ASP A 1 91 ? -3.287 -1.870 -5.705 1.00 87.44 91 ASP A N 1
ATOM 727 C CA . ASP A 1 91 ? -3.813 -3.109 -6.293 1.00 87.44 91 ASP A CA 1
ATOM 728 C C . ASP A 1 91 ? -4.018 -2.981 -7.812 1.00 87.44 91 ASP A C 1
ATOM 730 O O . ASP A 1 91 ? -3.755 -3.920 -8.573 1.00 87.44 91 ASP A O 1
ATOM 734 N N . GLY A 1 92 ? -4.467 -1.808 -8.274 1.00 83.50 92 GLY A N 1
ATOM 735 C CA . GLY A 1 92 ? -4.621 -1.500 -9.695 1.00 83.50 92 GLY A CA 1
ATOM 736 C C . GLY A 1 92 ? -3.288 -1.507 -10.447 1.00 83.50 92 GLY A C 1
ATOM 737 O O . GLY A 1 92 ? -3.199 -2.080 -11.536 1.00 83.50 92 GLY A O 1
ATOM 738 N N . MET A 1 93 ? -2.237 -0.934 -9.854 1.00 76.88 93 MET A N 1
ATOM 739 C CA . MET A 1 93 ? -0.892 -0.923 -10.445 1.00 76.88 93 MET A CA 1
ATOM 740 C C . MET A 1 93 ? -0.277 -2.327 -10.508 1.00 76.88 93 MET A C 1
ATOM 742 O O . MET A 1 93 ? 0.284 -2.700 -11.538 1.00 76.88 93 MET A O 1
ATOM 746 N N . THR A 1 94 ? -0.469 -3.138 -9.464 1.00 71.00 94 THR A N 1
ATOM 747 C CA . THR A 1 94 ? 0.012 -4.531 -9.418 1.00 71.00 94 THR A CA 1
ATOM 748 C C . THR A 1 94 ? -0.695 -5.408 -10.459 1.00 71.00 94 THR A C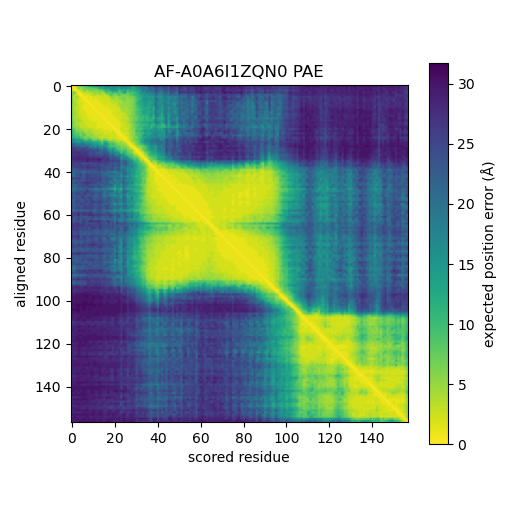 1
ATOM 750 O O . THR A 1 94 ? -0.062 -6.218 -11.136 1.00 71.00 94 THR A O 1
ATOM 753 N N . ARG A 1 95 ? -2.008 -5.217 -10.654 1.00 65.75 95 ARG A N 1
ATOM 754 C CA . ARG A 1 95 ? -2.796 -5.961 -11.653 1.00 65.75 95 ARG A CA 1
ATOM 755 C C . ARG A 1 95 ? -2.370 -5.660 -13.092 1.00 65.75 95 ARG A C 1
ATOM 757 O O . ARG A 1 95 ? -2.344 -6.570 -13.914 1.00 65.75 95 ARG A O 1
ATOM 764 N N . ASN A 1 96 ? -2.010 -4.413 -13.391 1.00 59.31 96 ASN A N 1
ATOM 765 C CA . ASN A 1 96 ? -1.552 -4.009 -14.726 1.00 59.31 96 ASN A CA 1
ATOM 766 C C . ASN A 1 96 ? -0.134 -4.509 -15.065 1.00 59.31 96 ASN A C 1
ATOM 768 O O . ASN A 1 96 ? 0.274 -4.438 -16.222 1.00 59.31 96 ASN A O 1
ATOM 772 N N . GLN A 1 97 ? 0.606 -5.020 -14.077 1.00 57.22 97 GLN A N 1
ATOM 773 C CA . GLN A 1 97 ? 1.944 -5.598 -14.240 1.00 57.22 97 GLN A CA 1
ATOM 774 C C . GLN A 1 97 ? 1.942 -7.140 -14.244 1.00 57.22 97 GLN A C 1
ATOM 776 O O . GLN A 1 97 ? 3.002 -7.751 -14.390 1.00 57.22 97 GLN A O 1
ATOM 781 N N . ALA A 1 98 ? 0.778 -7.790 -14.116 1.00 48.81 98 ALA A N 1
ATOM 782 C CA . ALA A 1 98 ? 0.673 -9.241 -14.242 1.00 48.81 98 ALA A CA 1
ATOM 783 C C . ALA A 1 98 ? 0.959 -9.675 -15.700 1.00 48.81 98 ALA A C 1
ATOM 785 O O . ALA A 1 98 ? 0.352 -9.125 -16.624 1.00 48.81 98 ALA A O 1
ATOM 786 N N . PRO A 1 99 ? 1.867 -10.643 -15.948 1.00 49.12 99 PRO A N 1
ATOM 787 C CA . PRO A 1 99 ? 2.117 -11.152 -17.295 1.00 49.12 99 PRO A CA 1
ATOM 788 C C . PRO A 1 99 ? 0.825 -11.699 -17.922 1.00 49.12 99 PRO A C 1
ATOM 790 O O . PRO A 1 99 ? 0.070 -12.368 -17.214 1.00 49.12 99 PRO A O 1
ATOM 793 N N . PRO A 1 100 ? 0.566 -11.477 -19.227 1.00 47.31 100 PRO A N 1
ATOM 794 C CA . PRO A 1 100 ? -0.612 -12.023 -19.887 1.00 47.31 100 PRO A CA 1
ATOM 795 C C . PRO A 1 100 ? -0.577 -13.552 -19.808 1.00 47.31 100 PRO A C 1
ATOM 797 O O . PRO A 1 100 ? 0.278 -14.222 -20.391 1.00 47.31 100 PRO A O 1
ATOM 800 N N . GLU A 1 101 ? -1.514 -14.094 -19.043 1.00 50.69 101 GLU A N 1
ATOM 801 C CA . GLU A 1 101 ? -1.781 -15.515 -18.912 1.00 50.69 101 GLU A CA 1
ATOM 802 C C . GLU A 1 101 ? -2.276 -16.063 -20.257 1.00 50.69 101 GLU A C 1
ATOM 804 O O . GLU A 1 101 ? -3.433 -15.917 -20.649 1.00 50.69 101 GLU A O 1
ATOM 809 N N . ASN A 1 102 ? -1.354 -16.664 -21.012 1.00 45.66 102 ASN A N 1
ATOM 810 C CA . ASN A 1 102 ? -1.664 -17.383 -22.241 1.00 45.66 102 ASN A CA 1
ATOM 811 C C . ASN A 1 102 ? -2.641 -18.523 -21.918 1.00 45.66 102 ASN A C 1
ATOM 813 O O . ASN A 1 102 ? -2.267 -19.542 -21.335 1.00 45.66 102 ASN A O 1
ATOM 817 N N . GLY A 1 103 ? -3.904 -18.325 -22.293 1.00 49.66 103 GLY A N 1
ATOM 818 C CA . GLY A 1 103 ? -4.992 -19.273 -22.106 1.00 49.66 103 GLY A CA 1
ATOM 819 C C . GLY A 1 103 ? -4.768 -20.569 -22.879 1.00 49.66 103 GLY A C 1
ATOM 820 O O . GLY A 1 103 ? -5.048 -20.652 -24.073 1.00 49.66 103 GLY A O 1
ATOM 821 N N . ALA A 1 104 ? -4.329 -21.607 -22.174 1.00 44.81 104 ALA A N 1
ATOM 822 C CA . ALA A 1 104 ? -4.500 -22.987 -22.597 1.00 44.81 104 ALA A CA 1
ATOM 823 C C . ALA A 1 104 ? -5.764 -23.542 -21.920 1.00 44.81 104 ALA A C 1
ATOM 825 O O . ALA A 1 104 ? -5.799 -23.717 -20.706 1.00 44.81 104 ALA A O 1
ATOM 826 N N . ALA A 1 105 ? -6.807 -23.718 -22.737 1.00 47.50 105 ALA A N 1
ATOM 827 C CA . ALA A 1 105 ? -8.083 -24.407 -22.518 1.00 47.50 105 ALA A CA 1
ATOM 828 C C . ALA A 1 105 ? -8.411 -24.855 -21.077 1.00 47.50 105 ALA A C 1
ATOM 830 O O . ALA A 1 105 ? -7.939 -25.884 -20.598 1.00 47.50 105 ALA A O 1
ATOM 831 N N . ALA A 1 106 ? -9.326 -24.119 -20.442 1.00 56.00 106 ALA A N 1
ATOM 832 C CA . ALA A 1 106 ? -9.975 -24.502 -19.196 1.00 56.00 106 ALA A CA 1
ATOM 833 C C . ALA A 1 106 ? -10.758 -25.815 -19.374 1.00 56.00 106 ALA A C 1
ATOM 835 O O . ALA A 1 106 ? -11.862 -25.832 -19.925 1.00 56.00 106 ALA A O 1
ATOM 836 N N . SER A 1 107 ? -10.206 -26.924 -18.887 1.00 69.19 107 SER A N 1
ATOM 837 C CA . SER A 1 107 ? -11.000 -28.102 -18.559 1.00 69.19 107 SER A CA 1
ATOM 838 C C . SER A 1 107 ? -11.924 -27.742 -17.388 1.00 69.19 107 SER A C 1
ATOM 840 O O . SER A 1 107 ? -11.510 -27.133 -16.402 1.00 69.19 107 SER A O 1
ATOM 842 N N . GLY A 1 108 ? -13.218 -28.035 -17.512 1.00 81.25 108 GLY A N 1
ATOM 843 C CA . GLY A 1 108 ? -14.169 -27.825 -16.420 1.00 81.25 108 GLY A CA 1
ATOM 844 C C . GLY A 1 108 ? -13.862 -28.746 -15.239 1.00 81.25 108 GLY A C 1
ATOM 845 O O . GLY A 1 108 ? -13.334 -29.845 -15.412 1.00 81.25 108 GLY A O 1
ATOM 846 N N . CYS A 1 109 ? -14.206 -28.313 -14.027 1.00 86.38 109 CYS A N 1
ATOM 847 C CA . CYS A 1 109 ? -14.093 -29.132 -12.831 1.00 86.38 109 CYS A CA 1
ATOM 848 C C . CYS A 1 109 ? -14.898 -30.426 -13.028 1.00 86.38 109 CYS A C 1
ATOM 850 O O . CYS A 1 109 ? -16.090 -30.338 -13.333 1.00 86.38 109 CYS A O 1
ATOM 852 N N . PRO A 1 110 ? -14.316 -31.614 -12.788 1.00 84.06 110 PRO A N 1
ATOM 853 C CA . PRO A 1 110 ? -15.025 -32.879 -12.980 1.00 84.06 110 PRO A CA 1
ATOM 854 C C . PRO A 1 110 ? -16.201 -33.068 -12.011 1.00 84.06 110 PRO A C 1
ATOM 856 O O . PRO A 1 110 ? -17.060 -33.904 -12.259 1.00 84.06 110 PRO A O 1
ATOM 859 N N . ASN A 1 111 ? -16.246 -32.306 -10.912 1.00 89.06 111 ASN A N 1
ATOM 860 C CA . ASN A 1 111 ? -17.304 -32.400 -9.909 1.00 89.06 111 ASN A CA 1
ATOM 861 C C . ASN A 1 111 ? -18.427 -31.371 -10.132 1.00 89.06 111 ASN A C 1
ATOM 86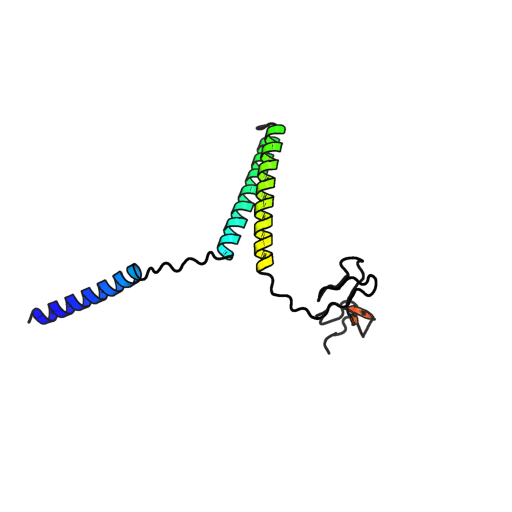3 O O . ASN A 1 111 ? -19.595 -31.731 -10.185 1.00 89.06 111 ASN A O 1
ATOM 867 N N . CYS A 1 112 ? -18.090 -30.085 -10.283 1.00 90.69 112 CYS A N 1
ATOM 868 C CA . CYS A 1 112 ? -19.090 -29.007 -10.353 1.00 90.69 112 CYS A CA 1
ATOM 869 C C . CYS A 1 112 ? -19.170 -28.289 -11.709 1.00 90.69 112 CYS A C 1
ATOM 871 O O . CYS A 1 112 ? -19.962 -27.363 -11.857 1.00 90.69 112 CYS A O 1
ATOM 873 N N . GLY A 1 113 ? -18.337 -28.654 -12.687 1.00 86.81 113 GLY A N 1
ATOM 874 C CA . GLY A 1 113 ? -18.326 -28.046 -14.023 1.00 86.81 113 GLY A CA 1
ATOM 875 C C . GLY A 1 113 ? -17.723 -26.638 -14.110 1.00 86.81 113 GLY A C 1
ATOM 876 O O . GLY A 1 113 ? -17.583 -26.112 -15.210 1.00 86.81 113 GLY A O 1
ATOM 877 N N . THR A 1 114 ? -17.327 -26.022 -12.990 1.00 88.38 114 THR A N 1
ATOM 878 C CA . THR A 1 114 ? -16.688 -24.694 -12.978 1.00 88.38 114 THR A CA 1
ATOM 879 C C . THR A 1 114 ? -15.384 -24.708 -13.782 1.00 88.38 114 THR A C 1
ATOM 881 O O . THR A 1 114 ? -14.589 -25.627 -13.584 1.00 88.38 114 THR A O 1
ATOM 884 N N . PRO A 1 115 ? -15.116 -23.713 -14.647 1.00 85.81 115 PRO A N 1
ATOM 885 C CA . PRO A 1 115 ? -13.864 -23.647 -15.398 1.00 85.81 115 PRO A CA 1
ATOM 886 C C . PRO A 1 115 ? -12.654 -23.614 -14.457 1.00 85.81 115 PRO A C 1
ATOM 888 O O . PRO A 1 115 ? -12.624 -22.836 -13.501 1.00 85.81 115 PRO A O 1
ATOM 891 N N . ILE A 1 116 ? -11.664 -24.471 -14.720 1.00 85.31 116 ILE A N 1
ATOM 892 C CA . ILE A 1 116 ? -10.421 -24.522 -13.949 1.00 85.31 116 ILE A CA 1
ATOM 893 C C . ILE A 1 116 ? -9.381 -23.610 -14.595 1.00 85.31 116 ILE A C 1
ATOM 895 O O . ILE A 1 116 ? -9.129 -23.680 -15.797 1.00 85.31 116 ILE A O 1
ATOM 899 N N . VAL A 1 117 ? -8.778 -22.749 -13.775 1.00 78.44 117 VAL A N 1
ATOM 900 C CA . VAL A 1 117 ? -7.667 -21.882 -14.181 1.00 78.44 117 VAL A CA 1
ATOM 901 C C . VAL A 1 117 ? -6.412 -22.746 -14.386 1.00 78.44 117 VAL A C 1
ATOM 903 O O . VAL A 1 117 ? -6.164 -23.637 -13.566 1.00 78.44 117 VAL A O 1
ATOM 906 N N . PRO A 1 118 ? -5.600 -22.512 -15.434 1.00 74.25 118 PRO A N 1
ATOM 907 C CA . PRO A 1 118 ? -4.347 -23.235 -15.634 1.00 74.25 118 PRO A CA 1
ATOM 908 C C . PRO A 1 118 ? -3.464 -23.196 -14.379 1.00 74.25 118 PRO A C 1
ATOM 910 O O . PRO A 1 118 ? -3.244 -22.138 -13.796 1.00 74.25 118 PRO A O 1
ATOM 913 N N . GLY A 1 119 ? -2.969 -24.355 -13.938 1.00 73.19 119 GLY A N 1
ATOM 914 C CA . GLY A 1 119 ? -2.130 -24.461 -12.736 1.00 73.19 119 GLY A CA 1
ATOM 915 C C . GLY A 1 119 ? -2.885 -24.535 -11.401 1.00 73.19 119 GLY A C 1
ATOM 916 O O . GLY A 1 119 ? -2.252 -24.736 -10.363 1.00 73.19 119 GLY A O 1
ATOM 917 N N . ALA A 1 120 ? -4.218 -24.420 -11.384 1.00 78.56 120 ALA A N 1
ATOM 918 C CA . ALA A 1 120 ? -4.992 -24.597 -10.157 1.00 78.56 120 ALA A CA 1
ATOM 919 C C . ALA A 1 120 ? -4.922 -26.052 -9.654 1.00 78.56 120 ALA A C 1
ATOM 921 O O . ALA A 1 120 ? -5.112 -26.993 -10.419 1.00 78.56 120 ALA A O 1
ATOM 922 N N . ARG A 1 121 ? -4.681 -26.229 -8.345 1.00 80.56 121 ARG A N 1
ATOM 923 C CA . ARG A 1 121 ? -4.615 -27.546 -7.670 1.00 80.56 121 ARG A CA 1
ATOM 924 C C . ARG A 1 121 ? -5.968 -28.018 -7.136 1.00 80.56 121 ARG A C 1
ATOM 926 O O . ARG A 1 121 ? -6.181 -29.208 -6.927 1.00 80.56 121 ARG A O 1
ATOM 933 N N . PHE A 1 122 ? -6.875 -27.073 -6.894 1.00 87.44 122 PHE A N 1
ATOM 934 C CA . PHE A 1 122 ? -8.222 -27.305 -6.381 1.00 87.44 122 PHE A CA 1
ATOM 935 C C . PHE A 1 122 ? -9.212 -26.394 -7.105 1.00 87.44 122 PHE A C 1
ATOM 937 O O . PHE A 1 122 ? -8.869 -25.280 -7.505 1.00 87.44 122 PHE A O 1
ATOM 944 N N . CYS A 1 123 ? -10.454 -26.846 -7.246 1.00 88.44 123 CYS A N 1
ATOM 945 C CA . CYS A 1 123 ? -11.535 -26.010 -7.739 1.00 88.44 123 CYS A CA 1
ATOM 946 C C . CYS A 1 123 ? -11.866 -24.919 -6.713 1.00 88.44 123 CYS A C 1
ATOM 948 O O . CYS A 1 123 ? -12.175 -25.218 -5.561 1.00 88.44 123 CYS A O 1
ATOM 950 N N . THR A 1 124 ? -11.877 -23.662 -7.149 1.00 87.81 124 THR A N 1
ATOM 951 C CA . THR A 1 124 ? -12.185 -22.499 -6.300 1.00 87.81 124 THR A CA 1
ATOM 952 C C . THR A 1 124 ? -13.642 -22.438 -5.841 1.00 87.81 124 THR A C 1
ATOM 954 O O . THR A 1 124 ? -13.955 -21.675 -4.936 1.00 87.81 124 THR A O 1
ATOM 957 N N . GLN A 1 125 ? -14.533 -23.224 -6.454 1.00 91.12 125 GLN A N 1
ATOM 958 C CA . GLN A 1 125 ? -15.952 -23.273 -6.094 1.00 91.12 125 GLN A CA 1
ATOM 959 C C . GLN A 1 125 ? -16.293 -24.446 -5.175 1.00 91.12 125 GLN A C 1
ATOM 961 O O . GLN A 1 125 ? -16.975 -24.255 -4.176 1.00 91.12 125 GLN A O 1
ATOM 966 N N . CYS A 1 126 ? -15.828 -25.658 -5.486 1.00 92.00 126 CYS A N 1
ATOM 967 C CA . CYS A 1 126 ? -16.222 -26.862 -4.742 1.00 92.00 126 CYS A CA 1
ATOM 968 C C . CYS A 1 126 ? -15.082 -27.525 -3.953 1.00 92.00 126 CYS A C 1
ATOM 970 O O . CYS A 1 126 ? -15.314 -28.524 -3.279 1.00 92.00 126 CYS A O 1
ATOM 972 N N . GLY A 1 127 ? -13.844 -27.033 -4.070 1.00 87.94 127 GLY A N 1
ATOM 973 C CA . GLY A 1 127 ? -12.677 -27.580 -3.367 1.00 87.94 127 GLY A CA 1
ATOM 974 C C . GLY A 1 127 ? -12.149 -28.914 -3.907 1.00 87.94 127 GLY A C 1
ATOM 975 O O . GLY A 1 127 ? -11.220 -29.479 -3.337 1.00 87.94 127 GLY A O 1
ATOM 976 N N . THR A 1 128 ? -12.704 -29.436 -5.007 1.00 88.25 128 THR A N 1
ATOM 977 C CA . THR A 1 128 ? -12.240 -30.710 -5.587 1.00 88.25 128 THR A CA 1
ATOM 978 C C . THR A 1 128 ? -10.827 -30.564 -6.139 1.00 88.25 128 THR A C 1
ATOM 980 O O . THR A 1 128 ? -10.563 -29.625 -6.889 1.00 88.25 128 THR A O 1
ATOM 983 N N . ALA A 1 129 ? -9.933 -31.492 -5.786 1.00 85.25 129 ALA A N 1
ATOM 984 C CA . ALA A 1 129 ? -8.581 -31.535 -6.331 1.00 85.25 129 ALA A CA 1
ATOM 985 C C . ALA A 1 129 ? -8.623 -31.738 -7.851 1.00 85.25 129 ALA A C 1
ATOM 987 O O . ALA A 1 129 ? -9.351 -32.593 -8.356 1.00 85.25 129 ALA A O 1
ATOM 988 N N . VAL A 1 130 ? -7.854 -30.932 -8.571 1.00 82.62 130 VAL A N 1
ATOM 989 C CA . VAL A 1 130 ? -7.777 -30.929 -10.034 1.00 82.62 130 VAL A CA 1
ATOM 990 C C . VAL A 1 130 ? -6.311 -31.001 -10.439 1.00 82.62 130 VAL A C 1
ATOM 992 O O . VAL A 1 130 ? -5.470 -30.294 -9.890 1.00 82.62 130 VAL A O 1
ATOM 995 N N . GLY A 1 131 ? -6.003 -31.921 -11.347 1.00 80.12 131 GLY A N 1
ATOM 996 C CA . GLY A 1 131 ? -4.642 -32.264 -11.746 1.00 80.12 131 GLY A CA 1
ATOM 997 C C . GLY A 1 131 ? -4.574 -33.684 -12.299 1.00 80.12 131 GLY A C 1
ATOM 998 O O . GLY A 1 131 ? -5.549 -34.437 -12.221 1.00 80.12 131 GLY A O 1
ATOM 999 N N . ASP A 1 132 ? -3.423 -34.046 -12.852 1.00 82.88 132 ASP A N 1
ATOM 1000 C CA . ASP A 1 132 ? -3.194 -35.387 -13.382 1.00 82.88 132 ASP A CA 1
ATOM 1001 C C . ASP A 1 132 ? -3.011 -36.400 -12.245 1.00 82.88 132 ASP A C 1
ATOM 1003 O O . ASP A 1 132 ? -2.615 -36.055 -11.131 1.00 82.88 132 ASP A O 1
ATOM 1007 N N . ALA A 1 133 ? -3.292 -37.674 -12.508 1.00 86.25 133 ALA A N 1
ATOM 1008 C CA . ALA A 1 133 ? -2.999 -38.743 -11.560 1.00 86.25 133 ALA A CA 1
ATOM 1009 C C . ALA A 1 133 ? -1.563 -39.247 -11.757 1.00 86.25 133 ALA A C 1
ATOM 1011 O O . ALA A 1 133 ? -1.129 -39.521 -12.877 1.00 86.25 133 ALA A O 1
ATOM 1012 N N . CYS A 1 134 ? -0.823 -39.430 -10.664 1.00 89.44 134 CYS A N 1
ATOM 1013 C CA . CYS A 1 134 ? 0.503 -40.029 -10.701 1.00 89.44 134 CYS A CA 1
ATOM 1014 C C . CYS A 1 134 ? 0.409 -41.468 -11.243 1.00 89.44 134 CYS A C 1
ATOM 1016 O O . CYS A 1 134 ? -0.266 -42.296 -10.626 1.00 89.44 134 CYS A O 1
ATOM 1018 N N . PRO A 1 135 ? 1.157 -41.838 -12.297 1.00 88.12 135 PRO A N 1
ATOM 1019 C CA . PRO A 1 135 ? 1.103 -43.188 -12.863 1.00 88.12 135 PRO A CA 1
ATOM 1020 C C . PRO A 1 135 ? 1.665 -44.268 -11.923 1.00 88.12 135 PRO A C 1
ATOM 1022 O O . PRO A 1 135 ? 1.451 -45.453 -12.149 1.00 88.12 135 PRO A O 1
ATOM 1025 N N . GLY A 1 136 ? 2.414 -43.882 -10.883 1.00 90.19 136 GLY A N 1
ATOM 1026 C CA . GLY A 1 136 ? 3.004 -44.819 -9.925 1.00 90.19 136 GLY A CA 1
ATOM 1027 C C . GLY A 1 136 ? 2.109 -45.164 -8.734 1.00 90.19 136 GLY A C 1
ATOM 1028 O O . GLY A 1 136 ? 2.159 -46.290 -8.255 1.00 90.19 136 GLY A O 1
ATOM 1029 N N . CYS A 1 137 ? 1.328 -44.206 -8.227 1.00 93.06 137 CYS A N 1
ATOM 1030 C CA . CYS A 1 137 ? 0.535 -44.394 -7.002 1.00 93.06 137 CYS A CA 1
ATOM 1031 C C . CYS A 1 137 ? -0.902 -43.859 -7.076 1.00 93.06 137 CYS A C 1
ATOM 1033 O O . CYS A 1 137 ? -1.651 -44.015 -6.118 1.00 93.06 137 CYS A O 1
ATOM 1035 N N . GLY A 1 138 ? -1.294 -43.215 -8.178 1.00 87.69 138 GLY A N 1
ATOM 1036 C CA . GLY A 1 138 ? -2.631 -42.653 -8.374 1.00 87.69 138 GLY A CA 1
ATOM 1037 C C . GLY A 1 138 ? -2.898 -41.320 -7.666 1.00 87.69 138 GLY A C 1
ATOM 1038 O O . GLY A 1 138 ? -3.971 -40.757 -7.848 1.00 87.69 138 GLY A O 1
ATOM 1039 N N . ALA A 1 139 ? -1.950 -40.785 -6.888 1.00 88.44 139 ALA A N 1
ATOM 1040 C CA . ALA A 1 139 ? -2.116 -39.491 -6.223 1.00 88.44 139 ALA A CA 1
ATOM 1041 C C . ALA A 1 139 ? -2.212 -38.332 -7.229 1.00 88.44 139 ALA A C 1
ATOM 1043 O O . ALA A 1 139 ? -1.486 -38.326 -8.221 1.00 88.44 139 ALA A O 1
ATOM 1044 N N . THR A 1 140 ? -3.059 -37.336 -6.960 1.00 86.38 140 THR A N 1
ATOM 1045 C CA . THR A 1 140 ? -3.169 -36.125 -7.789 1.00 86.38 140 THR A CA 1
ATOM 1046 C C . THR A 1 140 ? -1.875 -35.313 -7.732 1.00 86.38 140 THR A C 1
ATOM 1048 O O . THR A 1 140 ? -1.374 -35.005 -6.647 1.00 86.38 140 THR A O 1
ATOM 1051 N N . VAL A 1 141 ? -1.335 -34.966 -8.896 1.00 87.81 141 VAL A N 1
ATOM 1052 C CA . VAL A 1 141 ? -0.109 -34.178 -9.066 1.00 87.81 141 VAL A CA 1
ATOM 1053 C C . VAL A 1 141 ? -0.423 -32.845 -9.734 1.00 87.81 141 VAL A C 1
ATOM 1055 O O . VAL A 1 141 ? -1.389 -32.717 -10.488 1.00 87.81 141 VAL A O 1
ATOM 1058 N N . SER A 1 142 ? 0.377 -31.833 -9.418 1.00 80.81 142 SER A N 1
ATOM 1059 C CA . SER A 1 142 ? 0.175 -30.471 -9.910 1.00 80.81 142 SER A CA 1
ATOM 1060 C C . SER A 1 142 ? 0.834 -30.297 -11.280 1.00 80.81 142 SER A C 1
ATOM 1062 O O . SER A 1 142 ? 1.891 -30.889 -11.529 1.00 80.81 142 SER A O 1
ATOM 1064 N N . PRO A 1 143 ? 0.282 -29.438 -12.154 1.00 74.19 143 PRO A N 1
ATOM 1065 C CA . PRO A 1 143 ? 0.941 -29.077 -13.404 1.00 74.19 143 PRO A CA 1
ATOM 1066 C C . PRO A 1 143 ? 2.325 -28.477 -13.113 1.00 74.19 143 PRO A C 1
ATOM 1068 O O . PRO A 1 143 ? 2.431 -27.472 -12.415 1.00 74.19 143 PRO A O 1
ATOM 1071 N N . GLY A 1 144 ? 3.386 -29.106 -13.627 1.00 77.06 144 GLY A N 1
ATOM 1072 C CA . GLY A 1 144 ? 4.777 -28.684 -13.409 1.00 77.06 144 GLY A CA 1
ATOM 1073 C C . GLY A 1 144 ? 5.535 -29.425 -12.298 1.00 77.06 144 GLY A C 1
ATOM 1074 O O . GLY A 1 144 ? 6.738 -29.194 -12.143 1.00 77.06 144 GLY A O 1
ATOM 1075 N N . ASP A 1 145 ? 4.897 -30.343 -11.561 1.00 84.62 145 ASP A N 1
ATOM 1076 C CA . ASP A 1 145 ? 5.594 -31.182 -10.580 1.00 84.62 145 ASP A CA 1
ATOM 1077 C C . ASP A 1 145 ? 6.605 -32.112 -11.280 1.00 84.62 145 ASP A C 1
ATOM 1079 O O . ASP A 1 145 ? 6.271 -32.858 -12.199 1.00 84.62 145 ASP A O 1
ATOM 1083 N N . ARG A 1 146 ? 7.868 -32.102 -10.829 1.00 88.81 146 ARG A N 1
ATOM 1084 C CA . ARG A 1 146 ? 8.924 -32.982 -11.380 1.00 88.81 146 ARG A CA 1
ATOM 1085 C C . ARG A 1 146 ? 8.884 -34.391 -10.783 1.00 88.81 146 ARG A C 1
ATOM 1087 O O . ARG A 1 146 ? 9.286 -35.354 -11.435 1.00 88.81 146 ARG A O 1
ATOM 1094 N N . PHE A 1 147 ? 8.402 -34.502 -9.545 1.00 92.25 147 PHE A N 1
ATOM 1095 C CA . PHE A 1 147 ? 8.299 -35.740 -8.776 1.00 92.25 147 PHE A CA 1
ATOM 1096 C C . PHE A 1 147 ? 6.968 -35.775 -8.025 1.00 92.25 147 PHE A C 1
ATOM 1098 O O . PHE A 1 147 ? 6.461 -34.742 -7.596 1.00 92.25 147 PHE A O 1
ATOM 1105 N N . CYS A 1 148 ? 6.418 -36.968 -7.819 1.00 92.31 148 CYS A N 1
ATOM 1106 C CA . CYS A 1 148 ? 5.221 -37.159 -7.014 1.00 92.31 148 CYS A CA 1
ATOM 1107 C C . CYS A 1 148 ? 5.536 -36.963 -5.525 1.00 92.31 148 CYS A C 1
ATOM 1109 O O . CYS A 1 148 ? 6.348 -37.698 -4.967 1.00 92.31 148 CYS A O 1
ATOM 1111 N N . ALA A 1 149 ? 4.843 -36.040 -4.856 1.00 89.44 149 ALA A N 1
ATOM 1112 C CA . ALA A 1 149 ? 5.002 -35.811 -3.417 1.00 89.44 149 ALA A CA 1
ATOM 1113 C C . ALA A 1 149 ? 4.564 -37.009 -2.547 1.00 89.44 149 ALA A C 1
ATOM 1115 O O . ALA A 1 149 ? 5.000 -37.126 -1.407 1.00 89.44 149 ALA A O 1
ATOM 1116 N N . SER A 1 150 ? 3.718 -37.903 -3.073 1.00 92.12 150 SER A N 1
ATOM 1117 C CA . SER A 1 150 ? 3.221 -39.069 -2.332 1.00 92.12 150 SER A CA 1
ATOM 1118 C C . SER A 1 150 ? 4.139 -40.287 -2.422 1.00 92.12 150 SER A C 1
ATOM 1120 O O . SER A 1 150 ? 4.296 -40.994 -1.433 1.00 92.12 150 SER A O 1
ATOM 1122 N N . CYS A 1 151 ? 4.737 -40.562 -3.586 1.00 93.88 151 CYS A N 1
ATOM 1123 C CA . CYS A 1 151 ? 5.544 -41.775 -3.790 1.00 93.88 151 CYS A CA 1
ATOM 1124 C C . CYS A 1 151 ? 6.971 -41.529 -4.299 1.00 93.88 151 CYS A C 1
ATOM 1126 O O . CYS A 1 151 ? 7.727 -42.481 -4.470 1.00 93.88 151 CYS A O 1
ATOM 1128 N N . GLY A 1 152 ? 7.347 -40.281 -4.587 1.00 91.00 152 GLY A N 1
ATOM 1129 C CA . GLY A 1 152 ? 8.682 -39.909 -5.066 1.00 91.00 152 GLY A CA 1
ATOM 1130 C C . GLY A 1 152 ? 8.968 -40.231 -6.537 1.00 91.00 152 GLY A C 1
ATOM 1131 O O . GLY A 1 152 ? 10.057 -39.930 -7.023 1.00 91.00 152 GLY A O 1
ATOM 1132 N N . ARG A 1 153 ? 8.021 -40.822 -7.282 1.00 92.06 153 ARG A N 1
ATOM 1133 C CA . ARG A 1 153 ? 8.217 -41.143 -8.706 1.00 92.06 153 ARG A CA 1
ATOM 1134 C C . ARG A 1 153 ? 8.386 -39.873 -9.543 1.00 92.06 153 ARG A C 1
ATOM 1136 O O . ARG A 1 153 ? 7.588 -38.951 -9.413 1.00 92.06 153 ARG A O 1
ATOM 1143 N N . GLY A 1 154 ? 9.377 -39.859 -10.436 1.00 91.88 154 GLY A N 1
ATOM 1144 C CA . GLY A 1 154 ? 9.514 -38.825 -11.465 1.00 91.88 154 GLY A CA 1
ATOM 1145 C C . GLY A 1 154 ? 8.289 -38.776 -12.384 1.00 91.88 154 GLY A C 1
ATOM 1146 O O . GLY A 1 154 ? 7.799 -39.822 -12.812 1.00 91.88 154 GLY A O 1
ATOM 1147 N N . LEU A 1 155 ? 7.792 -37.564 -12.637 1.00 86.00 155 LEU A N 1
ATOM 1148 C CA . LEU A 1 155 ? 6.624 -37.274 -13.486 1.00 86.00 155 LEU A CA 1
ATOM 1149 C C . LEU A 1 155 ? 7.019 -36.669 -14.842 1.00 86.00 155 LEU A C 1
ATOM 1151 O O . LEU A 1 155 ? 6.172 -36.474 -15.707 1.00 86.00 155 LEU A O 1
ATOM 1155 N N . LEU A 1 156 ? 8.309 -36.377 -15.020 1.00 77.12 156 LEU A N 1
ATOM 1156 C CA . LEU A 1 156 ? 8.890 -35.983 -16.296 1.00 77.12 156 LEU A CA 1
ATOM 1157 C C . LEU A 1 156 ? 9.031 -37.243 -17.162 1.00 77.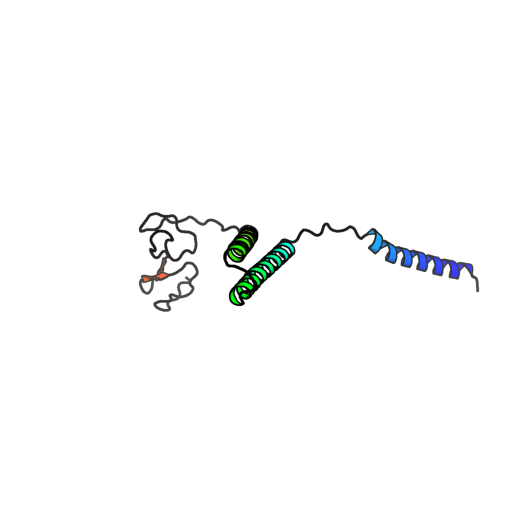12 156 LEU A C 1
ATOM 1159 O O . LEU A 1 156 ? 9.741 -38.167 -16.762 1.00 77.12 156 LEU A O 1
ATOM 1163 N N . ASN A 1 157 ? 8.337 -37.277 -18.302 1.00 58.97 157 ASN A N 1
ATOM 1164 C CA . ASN A 1 157 ? 8.628 -38.220 -19.387 1.00 58.97 157 ASN A CA 1
ATOM 1165 C C . ASN A 1 157 ? 9.822 -37.721 -20.200 1.00 58.97 157 ASN A C 1
ATOM 1167 O O . ASN A 1 157 ? 9.858 -36.501 -20.484 1.00 58.97 157 ASN A O 1
#